Protein 8JVP (pdb70)

Sequence (48 aa):
GPMPGKKFVARVAEEARAEDVGKRVVIIPKAERAKVVGIKVGDVVEVKKV

Secondary structure (DSSP, 8-state):
-PPTT-EEEEE-----GGGTTS------HHHHHHHT--TT-EEEEE--

Nearest PDB structures (foldseek):
  8jvp-assembly1_A-2  TM=1.021E+00  e=2.975E-08  synthetic construct
  8jvn-assembly1_A  TM=9.675E-01  e=7.860E-06  synthetic construct
  8jvw-assembly1_A-2  TM=9.114E-01  e=4.428E-04  synthetic construct
  8jvx-assembly1_A  TM=8.976E-01  e=6.626E-04  synthetic construct

Radius of gyration: 12.29 Å; Cα contacts (8 Å, |Δi|>4): 40; chains: 1; bounding box: 27×33×17 Å

Solvent-accessible surface area: 4721 Å² total; per-residue (Å²): 123,96,152,82,38,140,115,122,97,39,157,22,81,117,79,158,93,143,33,133,57,118,219,96,112,144,43,68,164,76,86,80,85,178,93,48,28,144,105,31,49,86,33,106,48,121,124,158

Structure (mmCIF, N/CA/C/O backbone):
data_8JVP
#
_entry.id   8JVP
#
_cell.length_a   35.056
_cell.length_b   35.056
_cell.length_c   54.844
_cell.angle_alpha   90.00
_cell.angle_beta   90.00
_cell.angle_gamma   120.00
#
_symmetry.space_group_name_H-M   'P 32 2 1'
#
loop_
_entity.id
_entity.type
_entity.pdbx_description
1 polymer Ph1
2 non-polymer 'SULFATE ION'
3 water water
#
loop_
_atom_site.group_PDB
_atom_site.id
_atom_site.type_symbol
_atom_site.label_atom_id
_atom_site.label_alt_id
_atom_site.label_comp_id
_atom_site.label_asym_id
_atom_site.label_entity_id
_atom_site.label_seq_id
_atom_site.pdbx_PDB_ins_code
_atom_site.Cartn_x
_atom_site.Cartn_y
_atom_site.Cartn_z
_atom_site.occupancy
_atom_site.B_iso_or_equiv
_atom_site.auth_seq_id
_atom_site.auth_comp_id
_atom_site.auth_asym_id
_atom_site.auth_atom_id
_atom_site.pdbx_PDB_model_num
ATOM 1 N N . GLY A 1 1 ? 8.835 -24.286 -2.277 1.00 51.55 1 GLY A N 1
ATOM 2 C CA . GLY A 1 1 ? 7.857 -23.573 -1.475 1.00 52.26 1 GLY A CA 1
ATOM 3 C C . GLY A 1 1 ? 6.670 -24.42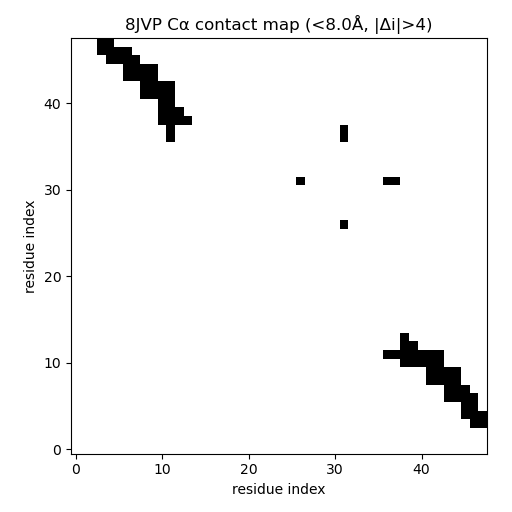9 -1.074 1.00 52.98 1 GLY A C 1
ATOM 4 O O . GLY A 1 1 ? 6.631 -25.622 -1.376 1.00 53.39 1 GLY A O 1
ATOM 5 N N . PRO A 1 2 ? 5.687 -23.838 -0.399 1.00 52.82 2 PRO A N 1
ATOM 6 C CA . PRO A 1 2 ? 4.513 -24.553 -0.001 1.00 52.99 2 PRO A CA 1
ATOM 7 C C . PRO A 1 2 ? 3.582 -24.838 -1.183 1.00 51.08 2 PRO A C 1
ATOM 8 O O . PRO A 1 2 ? 3.584 -24.193 -2.183 1.00 50.16 2 PRO A O 1
ATOM 12 N N . MET A 1 3 ? 2.693 -25.786 -0.937 1.00 49.98 3 MET A N 1
ATOM 13 C CA . MET A 1 3 ? 1.642 -26.081 -1.917 1.00 49.52 3 MET A CA 1
ATOM 14 C C . MET A 1 3 ? 0.720 -24.851 -1.935 1.00 43.79 3 MET A C 1
ATOM 15 O O . MET A 1 3 ? 0.521 -24.179 -0.916 1.00 39.97 3 MET A O 1
ATOM 20 N N . PRO A 1 4 ? -0.000 -24.628 -3.035 1.00 41.06 4 PRO A N 1
ATOM 21 C CA . PRO A 1 4 ? -0.887 -23.509 -3.100 1.00 39.95 4 PRO A CA 1
ATOM 22 C C . PRO A 1 4 ? -2.145 -23.759 -2.272 1.00 38.58 4 PRO A C 1
ATOM 23 O O . PRO A 1 4 ? -2.364 -24.839 -1.843 1.00 38.89 4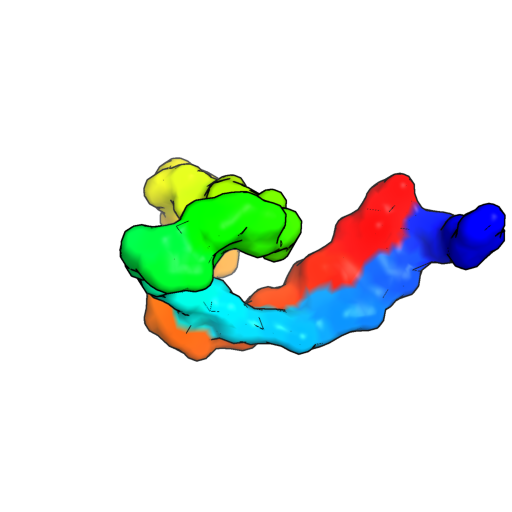 PRO A O 1
ATOM 27 N N . GLY A 1 5 ? -2.924 -22.715 -2.038 1.00 36.49 5 GLY A N 1
ATOM 28 C CA . GLY A 1 5 ? -4.210 -22.828 -1.355 1.00 35.31 5 GLY A CA 1
ATOM 29 C C . GLY A 1 5 ? -4.171 -22.467 0.107 1.00 33.16 5 GLY A C 1
ATOM 30 O O . GLY A 1 5 ? -5.177 -22.502 0.717 1.00 32.02 5 GLY A O 1
ATOM 31 N N . LYS A 1 6 ? -2.989 -22.119 0.627 1.00 32.11 6 LYS A N 1
ATOM 32 C CA . LYS A 1 6 ? -2.898 -21.673 2.036 1.00 31.54 6 LYS A CA 1
ATOM 33 C C . LYS A 1 6 ? -3.363 -20.219 2.191 1.00 27.28 6 LYS A C 1
ATOM 34 O O . LYS A 1 6 ? -3.353 -19.497 1.244 1.00 24.68 6 LYS A O 1
ATOM 40 N N . LYS A 1 7 ? -3.746 -19.877 3.391 1.00 27.03 7 LYS A N 1
ATOM 41 C CA . LYS A 1 7 ? -4.355 -18.573 3.619 1.00 27.08 7 LYS A CA 1
ATOM 42 C C . LYS A 1 7 ? -3.936 -17.910 4.930 1.00 23.16 7 LYS A C 1
ATOM 43 O O . LYS A 1 7 ? -3.416 -18.506 5.800 1.00 26.05 7 LYS A O 1
ATOM 49 N N . PHE A 1 8 ? -4.142 -16.627 4.957 1.00 20.28 8 PHE A N 1
ATOM 50 C CA . PHE A 1 8 ? -4.025 -15.911 6.210 1.00 20.85 8 PHE A CA 1
ATOM 51 C C . PHE A 1 8 ? -5.103 -14.845 6.270 1.00 18.77 8 PHE A C 1
ATOM 52 O O . PHE A 1 8 ? -5.708 -14.472 5.260 1.00 17.67 8 PHE A O 1
ATOM 60 N N . VAL A 1 9 ? -5.322 -14.349 7.474 1.00 17.08 9 VAL A N 1
ATOM 61 C CA . VAL A 1 9 ? -6.389 -13.412 7.752 1.00 17.61 9 VAL A CA 1
ATOM 62 C C . VAL A 1 9 ? -5.762 -12.054 8.006 1.00 16.90 9 VAL A C 1
ATOM 63 O O . VAL A 1 9 ? -4.707 -11.958 8.640 1.00 19.75 9 VAL A O 1
ATOM 67 N N . ALA A 1 10 ? -6.393 -11.008 7.490 1.00 15.97 10 ALA A N 1
ATOM 68 C CA . ALA A 1 10 ? -5.855 -9.668 7.620 1.00 18.06 10 ALA A CA 1
ATOM 69 C C . ALA A 1 10 ? -7.009 -8.691 7.569 1.00 16.55 10 ALA A C 1
ATOM 70 O O . ALA A 1 10 ? -8.157 -9.068 7.337 1.00 19.49 10 ALA A O 1
ATOM 72 N N . ARG A 1 11 ? -6.703 -7.425 7.772 1.00 19.68 11 ARG A N 1
ATOM 73 C CA . ARG A 1 11 ? -7.706 -6.377 7.738 1.00 19.52 11 ARG A CA 1
ATOM 74 C C . ARG A 1 11 ? -7.358 -5.413 6.618 1.00 19.31 11 ARG A C 1
ATOM 75 O O . ARG A 1 11 ? -6.181 -5.125 6.385 1.00 22.39 11 ARG A O 1
ATOM 83 N N . VAL A 1 12 ? -8.372 -4.964 5.887 1.00 16.69 12 VAL A N 1
ATOM 84 C CA . VAL A 1 12 ? -8.167 -3.962 4.847 1.00 16.31 12 VAL A CA 1
ATOM 85 C C . VAL A 1 12 ? -7.808 -2.634 5.497 1.00 15.04 12 VAL A C 1
ATOM 86 O O . VAL A 1 12 ? -8.481 -2.186 6.427 1.00 15.49 12 VAL A O 1
ATOM 90 N N . ALA A 1 13 ? -6.772 -1.983 4.983 1.00 15.86 13 ALA A N 1
ATOM 91 C CA . ALA A 1 13 ? -6.238 -0.750 5.537 1.00 16.27 13 ALA A CA 1
ATOM 92 C C . ALA A 1 13 ? -6.187 0.315 4.448 1.00 15.34 13 ALA A C 1
ATOM 93 O O . ALA A 1 13 ? -6.272 0.017 3.254 1.00 15.86 13 ALA A O 1
ATOM 95 N N A GLU A 1 14 ? -6.045 1.566 4.869 0.55 15.66 14 GLU A N 1
ATOM 96 N N B GLU A 1 14 ? -6.006 1.557 4.870 0.45 16.24 14 GLU A N 1
ATOM 97 C CA A GLU A 1 14 ? -5.706 2.641 3.945 0.55 16.28 14 GLU A CA 1
ATOM 98 C CA B GLU A 1 14 ? -5.702 2.656 3.964 0.45 17.02 14 GLU A CA 1
ATOM 99 C C A GLU A 1 14 ? -4.191 2.763 3.904 0.55 15.39 14 GLU A C 1
ATOM 100 C C B GLU A 1 14 ? -4.188 2.794 3.907 0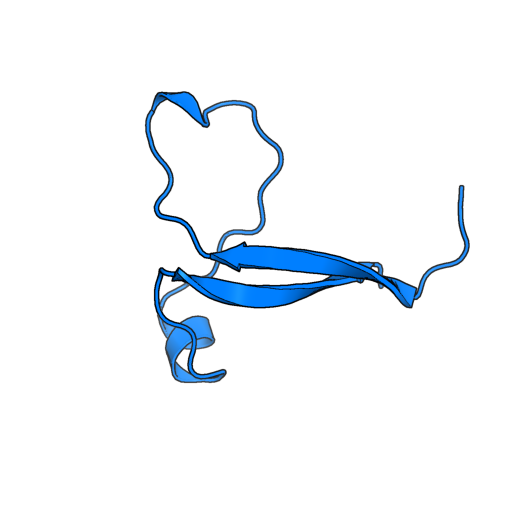.45 16.30 14 GLU A C 1
ATOM 101 O O A GLU A 1 14 ? -3.550 2.930 4.947 0.55 18.57 14 GLU A O 1
ATOM 102 O O B GLU A 1 14 ? -3.546 3.012 4.941 0.45 18.78 14 GLU A O 1
ATOM 113 N N . ALA A 1 15 ? -3.621 2.666 2.706 1.00 16.59 15 ALA A N 1
ATOM 114 C CA . ALA A 1 15 ? -2.176 2.758 2.554 1.00 17.58 15 ALA A CA 1
ATOM 115 C C . ALA A 1 15 ? -1.693 4.157 2.906 1.00 18.96 15 ALA A C 1
ATOM 116 O O . ALA A 1 15 ? -2.313 5.167 2.558 1.00 19.92 15 ALA A O 1
ATOM 118 N N . ARG A 1 16 ? -0.586 4.189 3.590 1.00 19.70 16 ARG A N 1
ATOM 119 C CA . ARG A 1 16 ? 0.023 5.480 3.991 1.00 21.26 16 ARG A CA 1
ATOM 120 C C . ARG A 1 16 ? 1.442 5.546 3.444 1.00 21.39 16 ARG A C 1
ATOM 121 O O . ARG A 1 16 ? 1.955 4.589 3.009 1.00 21.82 16 ARG A O 1
ATOM 129 N N . ALA A 1 17 ? 2.076 6.715 3.619 1.00 22.04 17 ALA A N 1
ATOM 130 C CA . ALA A 1 17 ? 3.444 6.873 3.142 1.00 23.07 17 ALA A CA 1
ATOM 131 C C . ALA A 1 17 ? 4.394 5.873 3.793 1.00 23.28 17 ALA A C 1
ATOM 132 O O . ALA A 1 17 ? 5.344 5.414 3.148 1.00 23.40 17 ALA A O 1
ATOM 134 N N . GLU A 1 18 ? 4.144 5.506 5.052 1.00 24.54 18 GLU A N 1
ATOM 135 C CA . GLU A 1 18 ? 5.011 4.566 5.751 1.00 26.56 18 GLU A CA 1
ATOM 136 C C . GLU A 1 18 ? 4.905 3.150 5.202 1.00 24.68 18 GLU A C 1
ATOM 137 O O . GLU A 1 18 ? 5.714 2.294 5.580 1.00 25.47 18 GLU A O 1
ATOM 143 N N . ASP A 1 19 ? 3.940 2.888 4.326 1.00 20.44 19 ASP A N 1
ATOM 144 C CA . ASP A 1 19 ? 3.771 1.570 3.730 1.00 18.80 19 ASP A CA 1
ATOM 145 C C . ASP A 1 19 ? 4.542 1.385 2.426 1.00 18.59 19 ASP A C 1
ATOM 146 O O . ASP A 1 19 ? 4.528 0.280 1.869 1.00 18.65 19 ASP A O 1
ATOM 151 N N . VAL A 1 20 ? 5.206 2.429 1.919 1.00 20.02 20 VAL A N 1
ATOM 152 C CA . VAL A 1 20 ? 5.972 2.285 0.685 1.00 19.91 20 VAL A CA 1
ATOM 153 C C . VAL A 1 20 ? 7.018 1.200 0.869 1.00 20.27 20 VAL A C 1
ATOM 154 O O . VAL A 1 20 ? 7.725 1.160 1.886 1.00 22.81 20 VAL A O 1
ATOM 158 N N . GLY A 1 21 ? 7.093 0.288 -0.102 1.00 20.64 21 GLY A N 1
ATOM 159 C 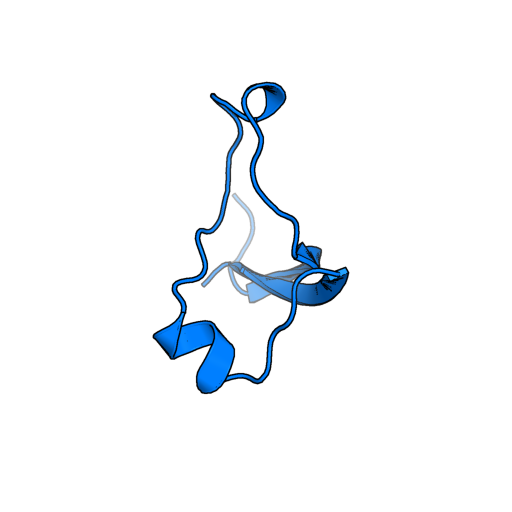CA . GLY A 1 21 ? 8.009 -0.827 -0.041 1.00 20.91 21 GLY A CA 1
ATOM 160 C C . GLY A 1 21 ? 7.430 -2.096 0.542 1.00 22.25 21 GLY A C 1
ATOM 161 O O . GLY A 1 21 ? 8.045 -3.162 0.402 1.00 25.4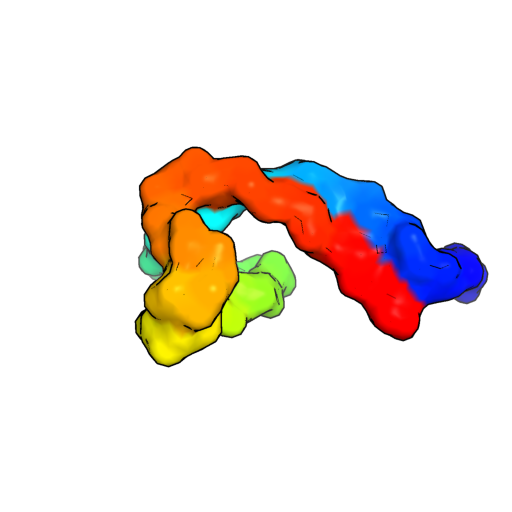6 21 GLY A O 1
ATOM 162 N N . LYS A 1 22 ? 6.276 -2.023 1.198 1.00 19.05 22 LYS A N 1
ATOM 163 C CA . LYS A 1 22 ? 5.640 -3.218 1.718 1.00 17.14 22 LYS A CA 1
ATOM 164 C C . LYS A 1 22 ? 4.990 -4.010 0.584 1.00 17.11 22 LYS A C 1
ATOM 165 O O . LYS A 1 22 ? 4.762 -3.507 -0.520 1.00 17.46 22 LYS A O 1
ATOM 171 N N . ARG A 1 23 ? 4.707 -5.278 0.863 1.00 16.27 23 ARG A N 1
ATOM 172 C CA . ARG A 1 23 ? 3.994 -6.139 -0.066 1.00 15.31 23 ARG A CA 1
ATOM 173 C C . ARG A 1 23 ? 2.511 -6.016 0.235 1.00 14.33 23 ARG A C 1
ATOM 174 O O . ARG A 1 23 ? 2.089 -6.171 1.387 1.00 16.87 23 ARG A O 1
ATOM 182 N N . VAL A 1 24 ? 1.717 -5.714 -0.791 1.00 14.20 24 VAL A N 1
ATOM 183 C CA . VAL A 1 24 ? 0.313 -5.372 -0.604 1.00 13.67 24 VAL A C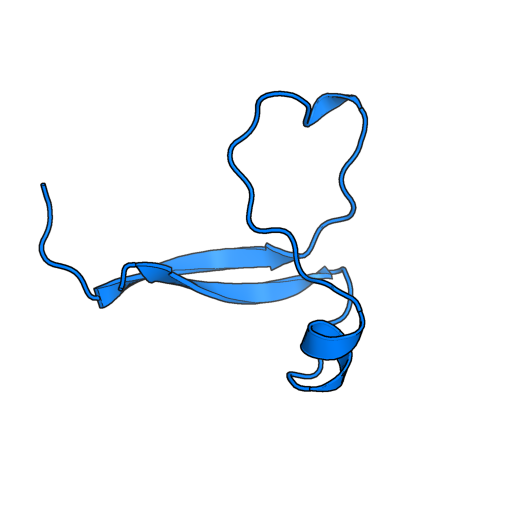A 1
ATOM 184 C C . VAL A 1 24 ? -0.515 -6.000 -1.705 1.00 13.40 24 VAL A C 1
ATOM 185 O O . VAL A 1 24 ? -0.022 -6.324 -2.788 1.00 15.50 24 VAL A O 1
ATOM 189 N N . VAL A 1 25 ? -1.795 -6.166 -1.420 1.00 13.58 25 VAL A N 1
ATOM 190 C CA . VAL A 1 25 ? -2.812 -6.357 -2.440 1.00 14.46 25 VAL A CA 1
ATOM 191 C C . VAL A 1 25 ? -3.628 -5.080 -2.486 1.00 13.28 25 VAL A C 1
ATOM 192 O O . VAL A 1 25 ? -4.204 -4.669 -1.470 1.00 14.55 25 VAL A O 1
ATOM 196 N N . ILE A 1 26 ? -3.682 -4.443 -3.639 1.00 13.18 26 ILE A N 1
ATOM 197 C CA . ILE A 1 26 ? -4.473 -3.231 -3.827 1.00 14.66 26 ILE A CA 1
ATOM 198 C C . ILE A 1 26 ? -5.884 -3.640 -4.217 1.00 15.49 26 ILE A C 1
ATOM 199 O O . ILE A 1 26 ? -6.069 -4.454 -5.124 1.00 17.60 26 ILE A O 1
ATOM 204 N N . ILE A 1 27 ? -6.882 -3.104 -3.527 1.00 15.17 27 ILE A N 1
ATOM 205 C CA . ILE A 1 27 ? -8.262 -3.481 -3.827 1.00 17.13 27 ILE A CA 1
ATOM 206 C C . ILE A 1 27 ? -8.994 -2.298 -4.444 1.00 17.27 27 ILE A C 1
ATOM 207 O O . ILE A 1 27 ? -9.360 -1.350 -3.731 1.00 18.24 27 ILE A O 1
ATOM 212 N N . PRO A 1 28 ? -9.249 -2.322 -5.746 1.00 19.91 28 PRO A N 1
ATOM 213 C CA . PRO A 1 28 ? -9.888 -1.171 -6.390 1.00 23.86 28 PRO A CA 1
ATOM 214 C C . PRO A 1 28 ? -11.349 -1.035 -5.986 1.00 19.59 28 PRO A C 1
ATOM 215 O O . PRO A 1 28 ? -11.974 -1.965 -5.481 1.00 17.43 28 PRO A O 1
ATOM 219 N N . LYS A 1 29 ? -11.893 0.159 -6.231 1.00 19.82 29 LYS A N 1
ATOM 220 C CA . LYS A 1 29 ? -13.238 0.485 -5.761 1.00 22.56 29 LYS A CA 1
ATOM 221 C C . LYS A 1 29 ? -14.285 -0.473 -6.319 1.00 19.37 29 LYS A C 1
ATOM 222 O O . LYS A 1 29 ? -15.201 -0.885 -5.597 1.00 18.04 29 LYS A O 1
ATOM 228 N N . ALA A 1 30 ? -14.165 -0.845 -7.598 1.00 20.08 30 ALA A N 1
ATOM 229 C CA . ALA A 1 30 ? -15.153 -1.737 -8.199 1.00 19.82 30 ALA A CA 1
ATOM 230 C C . ALA A 1 30 ? -15.172 -3.094 -7.503 1.00 17.37 30 ALA A C 1
ATOM 231 O O . ALA A 1 30 ? -16.246 -3.638 -7.229 1.00 17.76 30 ALA A O 1
ATOM 233 N N . GLU A 1 31 ? -13.992 -3.645 -7.199 1.00 18.62 31 GLU A N 1
ATOM 234 C CA . GLU A 1 31 ? -13.931 -4.922 -6.495 1.00 19.40 31 GLU A CA 1
ATOM 235 C C . GLU A 1 31 ? -14.475 -4.799 -5.081 1.00 18.27 31 GLU A C 1
ATOM 236 O O . GLU A 1 31 ? -15.122 -5.725 -4.578 1.00 18.69 31 GLU A O 1
ATOM 242 N N . ARG A 1 32 ? -14.202 -3.671 -4.407 1.00 16.72 32 ARG A N 1
ATOM 243 C CA . ARG A 1 32 ? -14.759 -3.468 -3.071 1.00 16.15 32 ARG A CA 1
ATOM 244 C C . ARG A 1 32 ? -16.274 -3.476 -3.112 1.00 15.52 32 AR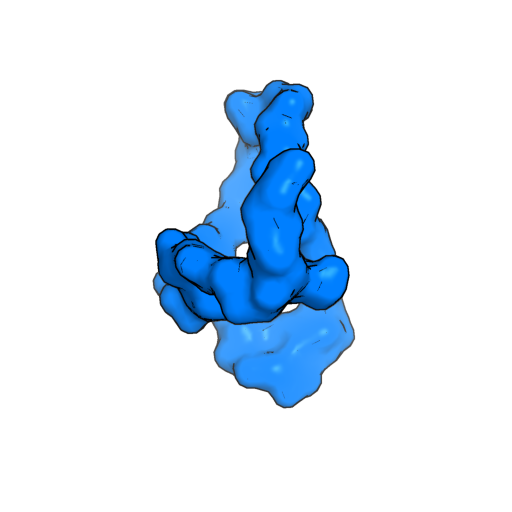G A C 1
ATOM 245 O O . ARG A 1 32 ? -16.923 -4.065 -2.239 1.00 17.91 32 ARG A O 1
ATOM 253 N N . ALA A 1 33 ? -16.860 -2.886 -4.160 1.00 16.54 33 ALA A N 1
ATOM 254 C CA . ALA A 1 33 ? -18.309 -2.921 -4.304 1.00 17.89 33 ALA A CA 1
ATOM 255 C C . ALA A 1 33 ? -18.797 -4.339 -4.548 1.00 18.92 33 ALA A C 1
ATOM 256 O O . ALA A 1 33 ? -19.799 -4.773 -3.962 1.00 22.20 33 ALA A O 1
ATOM 258 N N . LYS A 1 34 ? -18.101 -5.083 -5.403 1.00 18.45 34 LYS A N 1
ATOM 259 C CA . LYS A 1 34 ? -18.545 -6.432 -5.721 1.00 20.90 34 LYS A CA 1
ATOM 260 C C . LYS A 1 34 ? -18.530 -7.343 -4.493 1.00 21.25 34 LYS A C 1
ATOM 261 O O . LYS A 1 34 ? -19.481 -8.090 -4.253 1.00 22.33 34 LYS A O 1
ATOM 267 N N A VAL A 1 35 ? -17.459 -7.300 -3.697 0.56 18.23 35 VAL A N 1
ATOM 268 N N B VAL A 1 35 ? -17.463 -7.276 -3.694 0.44 18.41 35 VAL A N 1
ATOM 269 C CA A VAL A 1 35 ? -17.333 -8.232 -2.578 0.56 19.99 35 VAL A CA 1
ATOM 270 C CA B VAL A 1 35 ? -17.289 -8.206 -2.583 0.44 19.78 35 VAL A CA 1
ATOM 271 C C A VAL A 1 35 ? -17.794 -7.639 -1.255 0.56 19.76 35 VAL A C 1
ATOM 272 C C B VAL A 1 35 ? -17.819 -7.644 -1.270 0.44 19.28 35 VAL A C 1
ATOM 273 O O A VAL A 1 35 ? -17.840 -8.362 -0.244 0.56 22.09 35 VAL A O 1
ATOM 274 O O B VAL A 1 35 ? -17.966 -8.388 -0.291 0.44 20.18 35 VAL A O 1
ATOM 281 N N . GLY A 1 36 ? -18.129 -6.352 -1.223 1.00 20.15 36 GLY A N 1
ATOM 282 C CA . GLY A 1 36 ? -18.648 -5.744 -0.014 1.00 22.62 36 GLY A CA 1
ATOM 283 C C . GLY A 1 36 ? -17.609 -5.378 1.018 1.00 23.38 36 GLY A C 1
ATOM 284 O O . GLY A 1 36 ? -17.874 -5.481 2.224 1.00 27.34 36 GLY A O 1
ATOM 285 N N . ILE A 1 37 ? -16.446 -4.931 0.586 1.00 20.60 37 ILE A N 1
ATOM 286 C CA . ILE A 1 37 ? -15.335 -4.631 1.480 1.00 20.45 37 ILE A CA 1
ATOM 287 C C . ILE A 1 37 ? -15.339 -3.151 1.814 1.00 20.84 37 ILE A C 1
ATOM 288 O O . ILE A 1 37 ? -15.491 -2.297 0.932 1.00 22.84 37 ILE A O 1
ATOM 293 N N . LYS A 1 38 ? -15.135 -2.859 3.075 1.00 21.67 38 LYS A N 1
ATOM 294 C CA . LYS A 1 38 ? -14.921 -1.509 3.626 1.00 24.38 38 LYS A CA 1
ATOM 295 C C . LYS A 1 38 ? -13.546 -1.525 4.309 1.00 20.12 38 LYS A C 1
ATOM 296 O O . LYS A 1 38 ? -13.179 -2.501 4.799 1.00 20.48 38 LYS A O 1
ATOM 302 N N . VAL A 1 39 ? -12.888 -0.372 4.337 1.00 18.66 39 VAL A N 1
ATOM 303 C CA . VAL A 1 39 ? -11.670 -0.291 5.132 1.00 18.14 39 VAL A CA 1
ATOM 304 C C . VAL A 1 39 ? -11.993 -0.715 6.563 1.00 17.17 39 VAL A C 1
ATOM 305 O O . VAL A 1 39 ? -13.043 -0.353 7.116 1.00 19.32 39 VAL A O 1
ATOM 309 N N . GLY A 1 40 ? -11.115 -1.535 7.158 1.00 16.89 40 GLY A N 1
ATOM 310 C CA . GLY A 1 40 ? -11.357 -2.117 8.468 1.00 18.27 40 GLY A CA 1
ATOM 311 C C . GLY A 1 40 ? -11.934 -3.518 8.442 1.00 17.61 40 GLY A C 1
ATOM 312 O O . GLY A 1 40 ? -11.942 -4.189 9.483 1.00 21.11 40 GLY A O 1
ATOM 313 N N . ASP A 1 41 ? -12.402 -3.995 7.285 1.00 16.32 41 ASP A N 1
ATOM 314 C CA . ASP A 1 41 ? -13.005 -5.320 7.202 1.00 16.29 41 ASP A CA 1
ATOM 315 C C . ASP A 1 41 ? -11.944 -6.415 7.218 1.00 16.08 41 ASP A C 1
ATOM 316 O O . ASP A 1 41 ? -10.858 -6.267 6.641 1.00 16.19 41 ASP A O 1
ATOM 321 N N . VAL A 1 42 ? -12.272 -7.522 7.860 1.00 16.75 42 VAL A N 1
ATOM 322 C CA . VAL A 1 42 ? -11.446 -8.718 7.858 1.00 17.01 42 VAL A CA 1
ATOM 323 C C . VAL A 1 42 ? -11.633 -9.456 6.536 1.00 14.74 42 VAL A C 1
ATOM 324 O O . VAL A 1 42 ? -12.763 -9.678 6.073 1.00 15.73 42 VAL A O 1
ATOM 328 N N . VAL A 1 43 ? -10.515 -9.852 5.936 1.00 14.70 43 VAL A N 1
ATOM 329 C CA . VAL A 1 43 ? -10.493 -10.637 4.713 1.00 14.79 43 VAL A CA 1
ATOM 330 C C . VAL A 1 43 ? -9.545 -11.812 4.903 1.00 14.83 43 VAL A C 1
ATOM 331 O O . VAL A 1 43 ? -8.706 -11.833 5.808 1.00 16.14 43 VAL A O 1
ATOM 335 N N . GLU A 1 44 ? -9.700 -12.809 4.039 1.00 14.73 44 GLU A N 1
ATOM 336 C CA . GLU A 1 44 ? -8.812 -13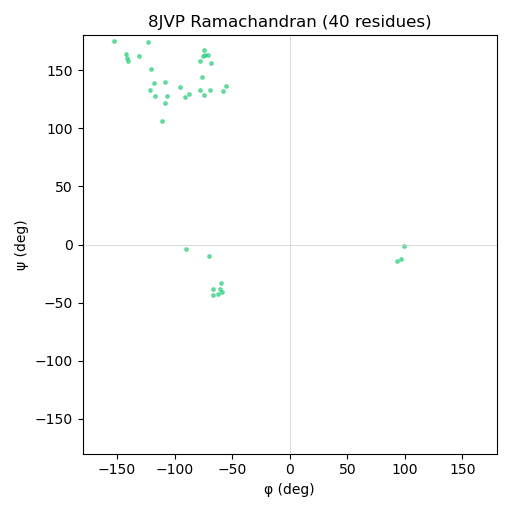.959 3.991 1.00 16.24 44 GLU A CA 1
ATOM 337 C C . GLU A 1 44 ? -8.127 -13.944 2.632 1.00 17.15 44 GLU A C 1
ATOM 338 O O . GLU A 1 44 ? -8.793 -13.838 1.596 1.00 19.87 44 GLU A O 1
ATOM 344 N N . VAL A 1 45 ? -6.805 -14.017 2.640 1.00 16.54 45 VAL A N 1
ATOM 345 C CA . VAL A 1 45 ? -5.989 -13.999 1.436 1.00 16.31 45 VAL A CA 1
ATOM 346 C C . VAL A 1 45 ? -5.456 -15.402 1.219 1.00 15.90 45 VAL A C 1
ATOM 347 O O . VAL A 1 45 ? -4.867 -15.995 2.130 1.00 17.81 45 VAL A O 1
ATOM 351 N N . LYS A 1 46 ? -5.651 -15.927 0.015 1.00 16.78 46 LYS A N 1
ATOM 352 C CA . LYS A 1 46 ? -5.222 -17.276 -0.332 1.00 16.80 46 LYS A CA 1
ATOM 353 C C . LYS A 1 46 ? -4.257 -17.218 -1.510 1.00 14.10 46 LYS A C 1
ATOM 354 O O . LYS A 1 46 ? -4.544 -16.564 -2.516 1.00 15.54 46 LYS A O 1
ATOM 360 N N . LYS A 1 47 ? -3.137 -17.929 -1.409 1.00 16.00 47 LYS A N 1
ATOM 361 C CA . LYS A 1 47 ? -2.256 -18.087 -2.557 1.00 17.00 47 LYS A CA 1
ATOM 362 C C . LYS A 1 47 ? -2.875 -19.061 -3.554 1.00 15.93 47 LYS A C 1
ATOM 363 O O . LYS A 1 47 ? -3.264 -20.175 -3.196 1.00 17.43 47 LYS A O 1
ATOM 369 N N . VAL A 1 48 ? -2.952 -18.649 -4.816 1.00 17.19 48 VAL A N 1
ATOM 370 C CA . VAL A 1 48 ? -3.525 -19.497 -5.858 1.00 19.85 48 VAL A CA 1
ATOM 371 C C . VAL A 1 48 ? -2.485 -20.459 -6.412 1.00 22.30 48 VAL A C 1
ATOM 372 O O . VAL A 1 48 ? -1.330 -20.086 -6.616 1.00 25.93 48 VAL A O 1
#

Foldseek 3Di:
DDDWWDKDKDFAADDDPVCPPPDDDDQDPVNCVVVVHDGGDMDMDTGD

B-factor: mean 26.63, std 11.69, range [13.18, 68.45]